Protein 2Y43 (pdb70)

Nearest PDB structures (foldseek):
  2y43-assembly1_B  TM=1.011E+00  e=1.418E-17  Homo sapiens
  4s3o-assembly2_B  TM=9.376E-01  e=9.296E-06  Homo sapiens
  8ch6-assembly1_v  TM=6.798E-01  e=8.473E-04  Homo sapiens
  6bk8-assembly1_v  TM=7.400E-01  e=2.297E-02  Saccharomyces cerevisiae S288C
  5lj5-assembly1_v  TM=7.400E-01  e=2.297E-02  Saccharomyces cerevisiae

Secondary structure (P-SEA, 3-state):
ccccccccaaaaaaaacccccccccccccccccccccccaaaaaaaaacccccccccccccccccccaaaaaaaaaaaaaaaaaaccc/cccccccccaaaaaaaacccccccccccccccccccccccaaaaaaaaacccccccccccccccccccaaaaaaaaaaaaaaaaaaac

Solvent-accessible surface area: 9712 Å² total

Radius of gyration: 16.92 Å; Cα contacts (8 Å, |Δi|>4): 261; chains: 2; bounding box: 35×36×46 Å

Organism: Homo sapiens (NCBI:txid9606)

Sequence (176 aa):
RWPPGLAVMKTIDDLLRCGICFEYFNIAMIIPQCSHNYCSLCIRKFLSYKTQCPTCCVTVTEPDLKNNRILDELVKSLNFARNHLLQFSRWPPGLAVMKTIDDLLRCGICFEYFNIAMIIPQCSHNYCSLCIRKFLSYKTQCPTCCVTVTEPDLKNNRILDELVKSLNFARNHLLQ

GO terms:
  GO:0005634 nucleus (C, IDA)
  GO:0042802 identical protein binding (F, IDA)
  GO:0051865 protein autoubiquitination (P, IDA)
  GO:0006974 DNA damage response (P, IDA)
  GO:0035861 site of double-strand break (C, IDA)
  GO:0042405 nuclear inclusion body (C, IDA)
  GO:0005813 centrosome (C, IDA)
  GO:0031593 polyubiquitin modification-dependent protein binding (F, IDA)
  GO:0005634 nucleus (C, EXP)
  GO:0051984 positive regulation of chromosome segregation (P, IMP)
  GO:0005515 protein binding (F, IPI)
  GO:0044877 protein-containing complex binding (F, IPI)
  GO:0005654 nucleoplasm (C, TAS)
  GO:0005654 nucleoplasm (C, IDA)
  GO:0016604 nuclear body (C, IDA)
  GO:0016607 nuclear speck (C, IDA)
  GO:0005657 replication fork (C, IDA)
  GO:0000403 Y-form DNA binding (F, IDA)
  GO:0031625 ubiquitin protein ligase binding (F, IPI)

CATH classification: 3.30.40.10

Foldseek 3Di:
DADPVPPVCVVVVVVQAAPQPRHGADQWKAQVVVGDIHHLVRVQVVCVVPQADPPPGHGHHNVRIDTPPVSVVVVVVVVVVRVVRRPD/DDAPPPVPVCVVVVQVQAAPQPRHGADQWKAQVVPGDIHHPVRVQVVCVPPQADPPPGHGHHPVSIDGPVVSVVVSVVVVVVRVVRVD

Structure (mmCIF, N/CA/C/O backbone):
data_2Y43
#
_entry.id   2Y43
#
_cell.length_a   104.646
_cell.length_b   29.357
_cell.length_c   69.736
_cell.angle_alpha   90.00
_cell.angle_beta   125.05
_cell.angle_gamma   90.00
#
_symmetry.space_group_name_H-M   'C 1 2 1'
#
loop_
_entity.id
_entity.type
_entity.pdbx_description
1 polymer 'E3 UBIQUITIN-PROTEIN LIGASE RAD18'
2 non-polymer 'ZINC ION'
3 water water
#
loop_
_atom_site.group_PDB
_atom_site.id
_atom_site.type_symbol
_atom_site.label_atom_id
_atom_site.label_alt_id
_atom_site.label_comp_id
_atom_site.label_asym_id
_atom_site.label_entity_id
_atom_site.label_seq_id
_atom_site.pdbx_PDB_ins_code
_atom_site.Cartn_x
_atom_site.Cartn_y
_atom_site.Cartn_z
_atom_site.occupancy
_atom_site.B_iso_or_equiv
_atom_site.auth_seq_id
_atom_site.auth_comp_id
_atom_site.auth_asym_id
_atom_site.auth_atom_id
_atom_site.pdbx_PDB_model_num
ATOM 1 N N . ARG A 1 8 ? 2.422 18.070 38.035 1.00 38.39 8 ARG A N 1
ATOM 2 C CA . ARG A 1 8 ? 1.995 16.878 37.243 1.00 36.19 8 ARG A CA 1
ATOM 3 C C . ARG A 1 8 ? 1.341 15.824 38.140 1.00 35.16 8 ARG A C 1
ATOM 4 O O . ARG A 1 8 ? 1.040 16.073 39.306 1.00 36.71 8 ARG A O 1
ATOM 12 N N . TRP A 1 9 ? 1.140 14.642 37.572 1.00 32.64 9 TRP A N 1
ATOM 13 C CA . TRP A 1 9 ? 0.476 13.535 38.234 1.00 31.07 9 TRP A CA 1
ATOM 14 C C . TRP A 1 9 ? 1.315 13.022 39.389 1.00 32.54 9 TRP A C 1
ATOM 15 O O . TRP A 1 9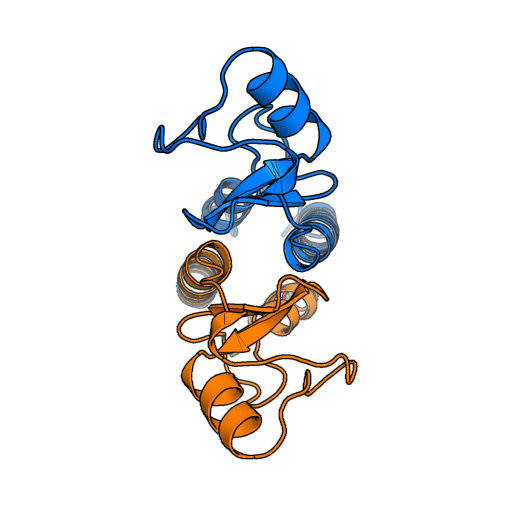 ? 2.546 13.055 39.306 1.00 33.47 9 TRP A O 1
ATOM 26 N N . PRO A 1 10 ? 0.657 12.559 40.476 1.00 32.20 10 PRO A N 1
ATOM 27 C CA . PRO A 1 10 ? 1.392 11.917 41.563 1.00 33.99 10 PRO A CA 1
ATOM 28 C C . PRO A 1 10 ? 1.956 10.582 41.078 1.00 33.63 10 PRO A C 1
ATOM 29 O O . PRO A 1 10 ? 1.484 10.063 40.062 1.00 31.37 10 PRO A O 1
ATOM 33 N N . PRO A 1 11 ? 2.973 10.040 41.777 1.00 35.87 11 PRO A N 1
ATOM 34 C CA . PRO A 1 11 ? 3.649 8.821 41.333 1.00 36.91 11 PRO A CA 1
ATOM 35 C C . PRO A 1 11 ? 2.693 7.676 41.013 1.00 36.07 11 PRO A C 1
ATOM 36 O O . PRO A 1 11 ? 2.862 7.012 39.990 1.00 35.22 11 PRO A O 1
ATOM 40 N N . GLY A 1 12 ? 1.693 7.468 41.873 1.00 36.21 12 GLY A N 1
ATOM 41 C CA . GLY A 1 12 ? 0.633 6.493 41.628 1.00 35.60 12 GLY A CA 1
ATOM 42 C C . GLY A 1 12 ? 0.056 6.560 40.221 1.00 32.88 12 GLY A C 1
ATOM 43 O O . GLY A 1 12 ? -0.351 5.534 39.669 1.00 33.44 12 GLY A O 1
ATOM 44 N N . LEU A 1 13 ? 0.060 7.758 39.633 1.00 30.46 13 LEU A N 1
ATOM 45 C CA . LEU A 1 13 ? -0.581 8.015 38.339 1.00 27.98 13 LEU A CA 1
ATOM 46 C C . LEU A 1 13 ? 0.400 8.524 37.274 1.00 26.87 13 LEU A C 1
ATOM 47 O O . LEU A 1 13 ? -0.006 9.141 36.290 1.00 24.46 13 LEU A O 1
ATOM 52 N N . ALA A 1 14 ? 1.687 8.250 37.472 1.00 28.37 14 ALA A N 1
ATOM 53 C CA . ALA A 1 14 ? 2.726 8.734 36.563 1.00 28.33 14 ALA A CA 1
ATOM 54 C C . ALA A 1 14 ? 2.436 8.360 35.109 1.00 26.58 14 ALA A C 1
ATOM 55 O O . ALA A 1 14 ? 2.701 9.135 34.188 1.00 24.80 14 ALA A O 1
ATOM 57 N N . VAL A 1 15 ? 1.856 7.178 34.913 1.00 27.40 15 VAL A N 1
ATOM 58 C CA . VAL A 1 15 ? 1.538 6.680 33.565 1.00 26.57 15 VAL A CA 1
ATOM 59 C C . VAL A 1 15 ? 0.652 7.637 32.747 1.00 24.15 15 VAL A C 1
ATOM 60 O O . VAL A 1 15 ? 0.692 7.632 31.507 1.00 23.80 15 VAL A O 1
ATOM 64 N N . MET A 1 16 ? -0.129 8.466 33.439 1.00 23.12 16 MET A N 1
ATOM 65 C CA . MET A 1 16 ? -0.997 9.448 32.793 1.00 21.76 16 MET A CA 1
ATOM 66 C C . MET A 1 16 ? -0.230 10.482 31.980 1.00 21.13 16 MET A C 1
ATOM 67 O O . MET A 1 16 ? -0.801 11.158 31.133 1.00 19.08 16 MET A O 1
ATOM 72 N N . LYS A 1 17 ? 1.063 10.614 32.251 1.00 23.35 17 LYS A N 1
ATOM 73 C CA . LYS A 1 17 ? 1.904 11.484 31.441 1.00 24.00 17 LYS A CA 1
ATOM 74 C C . LYS A 1 17 ? 1.842 11.106 29.963 1.00 22.95 17 LYS A C 1
ATOM 75 O O . LYS A 1 17 ? 2.011 11.968 29.098 1.00 21.65 17 LYS A O 1
ATOM 81 N N . THR A 1 18 ? 1.600 9.825 29.674 1.00 23.66 18 THR A N 1
ATOM 82 C CA . THR A 1 18 ? 1.454 9.369 28.285 1.00 23.40 18 THR A CA 1
ATOM 83 C C . THR A 1 18 ? 0.261 10.025 27.596 1.00 21.47 18 THR A C 1
ATOM 84 O O . THR A 1 18 ? 0.297 10.270 26.387 1.00 21.13 18 THR A O 1
ATOM 88 N N . ILE A 1 19 ? -0.792 10.299 28.363 1.00 20.76 19 ILE A N 1
ATOM 89 C CA . ILE A 1 19 ? -1.972 10.981 27.830 1.00 19.94 19 ILE A CA 1
ATOM 90 C C . ILE A 1 19 ? -1.674 12.481 27.687 1.00 19.05 19 ILE A C 1
ATOM 91 O O . ILE A 1 19 ? -2.028 13.095 26.677 1.00 18.95 19 ILE A O 1
ATOM 96 N N . ASP A 1 20 ? -1.031 13.065 28.699 1.00 19.93 20 ASP A N 1
ATOM 97 C CA . ASP A 1 20 ? -0.577 14.458 28.617 1.00 20.21 20 ASP A CA 1
ATOM 98 C C . ASP A 1 20 ? 0.150 14.676 27.294 1.00 19.60 20 ASP A C 1
ATOM 99 O O . ASP A 1 20 ? -0.168 15.604 26.564 1.00 19.09 20 ASP A O 1
ATOM 104 N N . ASP A 1 21 ? 1.134 13.816 27.009 1.00 20.63 21 ASP A N 1
ATOM 105 C CA . ASP A 1 21 ? 2.003 13.958 25.829 1.00 20.88 21 ASP A CA 1
ATOM 106 C C . ASP A 1 21 ? 1.210 13.991 24.524 1.00 19.01 21 ASP A C 1
ATOM 107 O O . ASP A 1 21 ? 1.556 14.736 23.594 1.00 18.41 21 ASP A O 1
ATOM 112 N N . LEU A 1 22 ? 0.153 13.187 24.450 1.00 17.32 22 LEU A N 1
ATOM 113 C CA . LEU A 1 22 ? -0.649 13.131 23.233 1.00 16.24 22 LEU A CA 1
ATOM 114 C C . LEU A 1 22 ? -1.494 14.389 23.034 1.00 15.07 22 LEU A C 1
ATOM 115 O O . LEU A 1 22 ? -1.917 14.683 21.914 1.00 15.79 22 LEU A O 1
ATOM 120 N N . LEU A 1 23 ? -1.744 15.133 24.104 1.00 15.16 23 LEU A N 1
ATOM 121 C CA . LEU A 1 23 ? -2.583 16.334 23.988 1.00 14.13 23 LEU A CA 1
ATOM 122 C C . LEU A 1 23 ? -1.746 17.615 23.875 1.00 14.78 23 LEU A C 1
ATOM 123 O O . LEU A 1 23 ? -2.272 18.704 24.049 1.00 14.61 23 LEU A O 1
ATOM 128 N N . ARG A 1 24 ? -0.454 17.471 23.582 1.00 15.08 24 ARG A N 1
ATOM 129 C CA . ARG A 1 24 ? 0.460 18.609 23.521 1.00 16.67 24 ARG A CA 1
ATOM 130 C C . ARG A 1 24 ? 0.722 19.029 22.082 1.00 15.70 24 ARG A C 1
ATOM 131 O O . ARG A 1 24 ? 1.074 18.195 21.252 1.00 15.68 24 ARG A O 1
ATOM 139 N N . CYS A 1 25 ? 0.568 20.321 21.801 1.00 14.65 25 CYS A N 1
ATOM 140 C CA . CYS A 1 25 ? 0.837 20.878 20.468 1.00 13.68 25 CYS A CA 1
ATOM 141 C C . CYS A 1 25 ? 2.326 20.828 20.180 1.00 14.57 25 CYS A C 1
ATOM 142 O O . CYS A 1 25 ? 3.135 21.225 21.013 1.00 15.60 25 CYS A O 1
ATOM 145 N N . GLY A 1 26 ? 2.682 20.334 19.000 1.00 14.40 26 GLY A N 1
ATOM 146 C CA . GLY A 1 26 ? 4.085 20.154 18.627 1.00 16.01 26 GLY A CA 1
ATOM 147 C C . GLY A 1 26 ? 4.768 21.456 18.241 1.00 16.80 26 GLY A C 1
ATOM 148 O O . GLY A 1 26 ? 5.983 21.491 18.041 1.00 18.26 26 GLY A O 1
ATOM 149 N N . ILE A 1 27 ? 3.988 22.529 18.144 1.00 16.02 27 ILE A N 1
ATOM 150 C CA . ILE A 1 27 ? 4.557 23.842 17.829 1.00 16.28 27 ILE A CA 1
ATOM 151 C C . ILE A 1 27 ? 4.855 24.671 19.072 1.00 18.35 27 ILE A C 1
ATOM 152 O O . ILE A 1 27 ? 5.970 25.203 19.216 1.00 20.05 27 ILE A O 1
ATOM 157 N N . CYS A 1 28 ? 3.882 24.771 19.979 1.00 17.72 28 CYS A N 1
ATOM 158 C CA . CYS A 1 28 ? 4.057 25.603 21.189 1.00 19.07 28 CYS A CA 1
ATOM 159 C C . CYS A 1 28 ? 4.378 24.794 22.441 1.00 19.98 28 CYS A C 1
ATOM 160 O O . CYS A 1 28 ? 4.774 25.362 23.456 1.00 20.85 28 CYS A O 1
ATOM 163 N N . PHE A 1 29 ? 4.198 23.471 22.366 1.00 19.04 29 PHE A N 1
ATOM 164 C CA . PHE A 1 29 ? 4.462 22.567 23.502 1.00 20.10 29 PHE A CA 1
ATOM 165 C C . PHE A 1 29 ? 3.493 22.741 24.696 1.00 19.88 29 PHE A C 1
ATOM 166 O O . PHE A 1 29 ? 3.796 22.345 25.837 1.00 20.34 29 PHE A O 1
ATOM 174 N N . GLU A 1 30 ? 2.332 23.340 24.429 1.00 18.29 30 GLU A N 1
ATOM 175 C CA . GLU A 1 30 ? 1.283 23.474 25.439 1.00 18.31 30 GLU A CA 1
ATOM 176 C C . GLU A 1 30 ? 0.131 22.579 25.032 1.00 16.29 30 GLU A C 1
ATOM 177 O O . GLU A 1 30 ? 0.063 22.162 23.884 1.00 15.66 30 GLU A O 1
ATOM 183 N N . TYR A 1 31 ? -0.789 22.301 25.950 1.00 15.47 31 TYR A N 1
ATOM 184 C CA . TYR A 1 31 ? -1.973 21.514 25.590 1.00 14.67 31 TYR A CA 1
ATOM 185 C C . TYR A 1 31 ? -2.746 22.272 24.525 1.00 13.95 31 TYR A C 1
ATOM 186 O O . TYR A 1 31 ? -2.781 23.506 24.552 1.00 13.91 31 TYR A O 1
ATOM 195 N N . PHE A 1 32 ? -3.334 21.535 23.583 1.00 13.42 32 PHE A N 1
ATOM 196 C CA . PHE A 1 32 ? -4.046 22.147 22.448 1.00 13.73 32 PHE A CA 1
ATOM 197 C C . PHE A 1 32 ? -5.039 23.200 22.911 1.00 15.05 32 PHE A C 1
ATOM 198 O O . PHE A 1 32 ? -5.798 22.952 23.862 1.00 14.82 32 PHE A O 1
ATOM 206 N N . ASN A 1 33 ? -5.018 24.354 22.237 1.00 15.92 33 ASN A N 1
ATOM 207 C CA . ASN A 1 33 ? -6.048 25.398 22.380 1.00 17.94 33 ASN A CA 1
ATOM 208 C C . ASN A 1 33 ? -6.641 25.602 20.992 1.00 16.70 33 ASN A C 1
ATOM 209 O O . ASN A 1 33 ? -5.935 26.058 20.080 1.00 16.47 33 ASN A O 1
ATOM 214 N N . ILE A 1 34 ? -7.923 25.263 20.835 1.00 15.44 34 ILE A N 1
ATOM 215 C CA . ILE A 1 34 ? -8.593 25.247 19.539 1.00 15.15 34 ILE A CA 1
ATOM 216 C C . ILE A 1 34 ? -7.832 24.326 18.556 1.00 13.61 34 ILE A C 1
ATOM 217 O O . ILE A 1 34 ? -7.224 24.779 17.573 1.00 13.05 34 ILE A O 1
ATOM 222 N N . ALA A 1 35 ? -7.861 23.026 18.828 1.00 12.54 35 ALA A N 1
ATOM 223 C CA . ALA A 1 35 ? -7.116 22.088 17.995 1.00 11.86 35 ALA A CA 1
ATOM 224 C C . ALA A 1 35 ? -7.614 22.080 16.537 1.00 11.56 35 ALA A C 1
ATOM 225 O O . ALA A 1 35 ? -8.831 22.063 16.271 1.00 12.54 35 ALA A O 1
ATOM 227 N N . MET A 1 36 ? -6.668 22.112 15.614 1.00 10.91 36 MET A N 1
ATOM 228 C CA . MET A 1 36 ? -6.954 21.913 14.184 1.00 11.37 36 MET A CA 1
ATOM 229 C C . MET A 1 36 ? -6.255 20.654 13.661 1.00 10.85 36 MET A C 1
ATOM 230 O O . MET A 1 36 ? -5.098 20.388 13.979 1.00 11.66 36 MET A O 1
ATOM 235 N N . ILE A 1 37 ? -6.975 19.870 12.872 1.00 10.67 37 ILE A N 1
ATOM 236 C CA . ILE A 1 37 ? -6.373 18.704 12.227 1.00 10.02 37 ILE A CA 1
ATOM 237 C C . ILE A 1 37 ? -5.988 19.076 10.810 1.00 10.37 37 ILE A C 1
ATOM 238 O O . ILE A 1 37 ? -6.714 19.835 10.130 1.00 10.40 37 ILE A O 1
ATOM 243 N N . ILE A 1 38 ? -4.852 18.549 10.376 1.00 10.51 38 ILE A N 1
ATOM 244 C CA . ILE A 1 38 ? -4.494 18.579 8.954 1.00 10.49 38 ILE A CA 1
ATOM 245 C C . ILE A 1 38 ? -5.010 17.263 8.378 1.00 10.95 38 ILE A C 1
ATOM 246 O O . ILE A 1 38 ? -4.448 16.211 8.664 1.00 11.36 38 ILE A O 1
ATOM 251 N N . PRO A 1 39 ? -6.075 17.309 7.552 1.00 11.48 39 PRO A N 1
ATOM 252 C CA . PRO A 1 39 ? -6.719 16.066 7.142 1.00 12.87 39 PRO A CA 1
ATOM 253 C C . PRO A 1 39 ? -5.851 15.116 6.318 1.00 13.68 39 PRO A C 1
ATOM 254 O O . PRO A 1 39 ? -6.017 13.915 6.432 1.00 14.35 39 PRO A O 1
ATOM 258 N N . GLN A 1 40 ? -4.919 15.644 5.522 1.00 13.39 40 GLN A N 1
ATOM 259 C CA . GLN A 1 40 ? -4.112 14.781 4.656 1.00 14.72 40 GLN A CA 1
ATOM 260 C C . GLN A 1 40 ? -3.123 13.912 5.427 1.00 14.91 40 GLN A C 1
ATOM 261 O O . GLN A 1 40 ? -2.677 12.915 4.897 1.00 16.84 40 GLN A O 1
ATOM 267 N N . CYS A 1 41 ? -2.784 14.282 6.659 1.00 13.86 41 CYS A N 1
ATOM 268 C CA . CYS A 1 41 ? -1.782 13.529 7.421 1.00 14.54 41 CYS A CA 1
ATOM 269 C C . CYS A 1 41 ? -2.208 13.181 8.843 1.00 13.76 41 CYS A C 1
ATOM 270 O O . CYS A 1 41 ? -1.545 12.362 9.486 1.00 13.65 41 CYS A O 1
ATOM 273 N N . SER A 1 42 ? -3.288 13.825 9.309 1.00 12.18 42 SER A N 1
ATOM 274 C CA . SER A 1 42 ? -3.883 13.595 10.631 1.00 12.43 42 SER A CA 1
ATOM 275 C C . SER A 1 42 ? -3.091 14.183 11.809 1.00 11.79 42 SER A C 1
ATOM 276 O O . SER A 1 42 ? -3.374 13.868 12.971 1.00 11.82 42 SER A O 1
ATOM 279 N N . HIS A 1 43 ? -2.122 15.058 11.548 1.00 11.74 43 HIS A N 1
ATOM 280 C CA . HIS A 1 43 ? -1.463 15.724 12.664 1.00 10.94 43 HIS A CA 1
ATOM 281 C C . HIS A 1 43 ? -2.290 16.931 13.107 1.00 10.41 43 HIS A C 1
ATOM 282 O O . HIS A 1 43 ? -3.057 17.494 12.318 1.00 10.92 43 HIS A O 1
ATOM 289 N N . ASN A 1 44 ? -2.138 17.302 14.376 1.00 9.13 44 ASN A N 1
ATOM 290 C CA . ASN A 1 44 ? -2.941 18.322 15.029 1.00 8.84 44 ASN A CA 1
ATOM 291 C C . ASN A 1 44 ? -2.061 19.379 15.702 1.00 9.25 44 ASN A C 1
ATOM 292 O O . ASN A 1 44 ? -0.991 19.055 16.252 1.00 9.68 44 ASN A O 1
ATOM 297 N N . TYR A 1 45 ? -2.541 20.622 15.673 1.00 9.54 45 TYR A N 1
ATOM 298 C CA . TYR A 1 45 ? -1.860 21.794 16.269 1.00 10.56 45 TYR A CA 1
ATOM 299 C C . TYR A 1 45 ? -2.909 22.776 16.753 1.00 10.90 45 TYR A C 1
ATOM 300 O O . TYR A 1 45 ? -4.030 22.760 16.254 1.00 12.10 45 TYR A O 1
ATOM 309 N N . CYS A 1 46 ? -2.550 23.636 17.698 1.00 11.68 46 CYS A N 1
ATOM 310 C CA . CYS A 1 46 ? -3.418 24.783 18.046 1.00 12.10 46 CYS A CA 1
ATOM 311 C C . CYS A 1 46 ? -3.629 25.569 16.773 1.00 12.55 46 CYS A C 1
ATOM 312 O O . CYS A 1 46 ? -2.703 25.684 15.956 1.00 11.88 46 CYS A O 1
ATOM 315 N N . SER A 1 47 ? -4.842 26.089 16.601 1.00 12.18 47 SER A N 1
ATOM 316 C CA . SER A 1 47 ? -5.193 26.848 15.410 1.00 12.01 47 SER A CA 1
ATOM 317 C C . SER A 1 47 ? -4.207 27.972 15.101 1.00 12.60 47 SER A C 1
ATOM 318 O O . SER A 1 47 ? -3.708 28.061 13.980 1.00 12.29 47 SER A O 1
ATOM 321 N N . LEU A 1 48 ? -3.924 28.812 16.091 1.00 12.90 48 LEU A N 1
ATOM 322 C CA . LEU A 1 48 ? -3.026 29.934 15.877 1.00 15.00 48 LEU A CA 1
ATOM 323 C C . LEU A 1 48 ? -1.603 29.460 15.533 1.00 14.12 48 LEU A C 1
ATOM 324 O O . LEU A 1 48 ? -0.956 30.031 14.655 1.00 15.15 48 LEU A O 1
ATOM 329 N N . CYS A 1 49 ? -1.140 28.427 16.234 1.00 13.57 49 CYS A N 1
ATOM 330 C CA . CYS A 1 49 ? 0.216 27.912 16.062 1.00 13.88 49 CYS A CA 1
ATOM 331 C C . CYS A 1 49 ? 0.455 27.502 14.611 1.00 13.44 49 CYS A C 1
ATOM 332 O O . CYS A 1 49 ? 1.415 27.954 13.985 1.00 13.22 49 CYS A O 1
ATOM 335 N N . ILE A 1 50 ? -0.438 26.666 14.085 1.00 12.32 50 ILE A N 1
ATOM 336 C CA . ILE A 1 50 ? -0.275 26.150 12.729 1.00 12.14 50 ILE A CA 1
ATOM 337 C C . ILE A 1 50 ? -0.508 27.225 11.660 1.00 13.13 50 ILE A C 1
ATOM 338 O O . ILE A 1 50 ? 0.229 27.266 10.668 1.00 12.32 50 ILE A O 1
ATOM 343 N N . ARG A 1 51 ? -1.492 28.110 11.870 1.00 13.41 51 ARG A N 1
ATOM 344 C CA . ARG A 1 51 ? -1.717 29.201 10.920 1.00 15.24 51 ARG A CA 1
ATOM 345 C C . ARG A 1 51 ? -0.523 30.143 10.815 1.00 16.78 51 ARG A C 1
ATOM 346 O O . ARG A 1 51 ? -0.167 30.598 9.723 1.00 18.18 51 ARG A O 1
ATOM 354 N N . LYS A 1 52 ? 0.106 30.435 11.948 1.00 16.94 52 LYS A N 1
ATOM 355 C CA . LYS A 1 52 ? 1.311 31.239 11.928 1.00 19.03 52 LYS A CA 1
ATOM 356 C C . LYS A 1 52 ? 2.457 30.520 11.203 1.00 18.11 52 LYS A C 1
ATOM 357 O O . LYS A 1 52 ? 3.163 31.130 10.400 1.00 18.74 52 LYS A O 1
ATOM 363 N N . PHE A 1 53 ? 2.633 29.242 11.500 1.00 16.20 53 PHE A N 1
ATOM 364 C CA . PHE A 1 53 ? 3.673 28.427 10.839 1.00 16.85 53 PHE A CA 1
ATOM 365 C C . PHE A 1 53 ? 3.521 28.392 9.318 1.00 16.39 53 PHE A C 1
ATOM 366 O O . PHE A 1 53 ? 4.517 28.503 8.589 1.00 17.58 53 PHE A O 1
ATOM 374 N N . LEU A 1 54 ? 2.281 28.246 8.855 1.00 15.76 54 LEU A N 1
ATOM 375 C CA . LEU A 1 54 ? 1.991 28.109 7.417 1.00 16.56 54 LEU A CA 1
ATOM 376 C C . LEU A 1 54 ? 2.251 29.388 6.625 1.00 19.25 54 LEU A C 1
ATOM 377 O O . LEU A 1 54 ? 2.488 29.338 5.403 1.00 18.93 54 LEU A O 1
ATOM 382 N N . SER A 1 55 ? 2.216 30.526 7.320 1.00 20.41 55 SER A N 1
ATOM 383 C CA . SER A 1 55 ? 2.461 31.809 6.679 1.00 23.89 55 SER A CA 1
ATOM 384 C C . SER A 1 55 ? 3.945 31.957 6.336 1.00 25.08 55 SER A C 1
ATOM 385 O O . SER A 1 55 ? 4.304 32.785 5.515 1.00 26.83 55 SER A O 1
ATOM 388 N N . TYR A 1 56 ? 4.775 31.123 6.969 1.00 24.93 56 TYR A N 1
ATOM 389 C CA . TYR A 1 56 ? 6.217 31.049 6.756 1.00 26.29 56 TYR A CA 1
ATOM 390 C C . TYR A 1 56 ? 6.625 29.825 5.888 1.00 24.60 56 TYR A C 1
ATOM 391 O O . TYR A 1 56 ? 7.492 29.928 5.001 1.00 24.74 56 TYR A O 1
ATOM 400 N N . LYS A 1 57 ? 6.019 28.670 6.158 1.00 21.76 57 LYS A N 1
ATOM 401 C CA . LYS A 1 57 ? 6.334 27.435 5.435 1.00 21.23 57 LYS A CA 1
ATOM 402 C C . LYS A 1 57 ? 5.077 26.591 5.278 1.00 18.94 57 LYS A C 1
ATOM 403 O O . LYS A 1 57 ? 4.459 26.179 6.270 1.00 17.30 57 LYS A O 1
ATOM 409 N N . THR A 1 58 ? 4.713 26.328 4.025 1.00 17.81 58 THR A N 1
ATOM 410 C CA . THR A 1 58 ? 3.455 25.661 3.713 1.00 16.10 58 THR A CA 1
ATOM 411 C C . THR A 1 58 ? 3.591 24.127 3.833 1.00 15.98 58 THR A C 1
ATOM 412 O O . THR A 1 58 ? 3.426 23.396 2.855 1.00 15.92 58 THR A O 1
ATOM 416 N N . GLN A 1 59 ? 3.880 23.652 5.045 1.00 16.01 59 GLN A N 1
ATOM 417 C CA . GLN A 1 59 ? 4.104 22.225 5.281 1.00 16.85 59 GLN A CA 1
ATOM 418 C C . GLN A 1 59 ? 3.652 21.858 6.674 1.00 15.98 59 GLN A C 1
ATOM 419 O O . GLN A 1 59 ? 3.606 22.715 7.552 1.00 16.30 59 GLN A O 1
ATOM 425 N N . CYS A 1 60 ? 3.364 20.578 6.886 1.00 15.40 60 CYS A N 1
ATOM 426 C CA . CYS A 1 60 ? 3.161 20.062 8.233 1.00 14.62 60 CYS A CA 1
ATOM 427 C C . CYS A 1 60 ? 4.515 20.051 8.936 1.00 16.05 60 CYS A C 1
ATOM 428 O O . CYS A 1 60 ? 5.474 19.501 8.408 1.00 16.63 60 CYS A O 1
ATOM 431 N N . PRO A 1 61 ? 4.592 20.657 10.135 1.00 16.46 61 PRO A N 1
ATOM 432 C CA . PRO A 1 61 ? 5.832 20.693 10.926 1.00 18.81 61 PRO A CA 1
ATOM 433 C C . PRO A 1 61 ? 6.398 19.305 11.278 1.00 20.01 61 PRO A C 1
ATOM 434 O O . PRO A 1 61 ? 7.615 19.165 11.467 1.00 21.82 61 PRO A O 1
ATOM 438 N N . THR A 1 62 ? 5.530 18.296 11.361 1.00 19.05 62 THR A N 1
ATOM 439 C CA . THR A 1 62 ? 5.936 16.941 11.767 1.00 20.28 62 THR A CA 1
ATOM 440 C C . THR A 1 62 ? 6.343 16.083 10.572 1.00 20.85 62 THR A C 1
ATOM 441 O O . THR A 1 62 ? 7.429 15.493 10.560 1.00 22.72 62 THR A O 1
ATOM 445 N N . CYS A 1 63 ? 5.496 16.041 9.546 1.00 18.88 63 CYS A N 1
ATOM 446 C CA . CYS A 1 63 ? 5.713 15.112 8.440 1.00 19.39 63 CYS A CA 1
ATOM 447 C C . CYS A 1 63 ? 6.099 15.753 7.087 1.00 19.68 63 CYS A C 1
ATOM 448 O O . CYS A 1 63 ? 6.438 15.035 6.137 1.00 20.02 63 CYS A O 1
ATOM 451 N N . CYS A 1 64 ? 6.030 17.085 7.014 1.00 18.43 64 CYS A N 1
ATOM 452 C CA . CYS A 1 64 ? 6.526 17.886 5.871 1.00 19.36 64 CYS A CA 1
ATOM 453 C C . CYS A 1 64 ? 5.691 17.827 4.581 1.00 18.28 64 CYS A C 1
ATOM 454 O O . CYS A 1 64 ? 6.095 18.373 3.563 1.00 19.01 64 CYS A O 1
ATOM 457 N N . VAL A 1 65 ? 4.540 17.166 4.635 1.00 17.33 65 VAL A N 1
ATOM 458 C CA . VAL A 1 65 ? 3.609 17.194 3.516 1.00 16.93 65 VAL A CA 1
ATOM 459 C C . VAL A 1 65 ? 3.156 18.638 3.322 1.00 15.22 65 VAL A C 1
ATOM 460 O O . VAL A 1 65 ? 3.114 19.413 4.284 1.00 13.31 65 VAL A O 1
ATOM 464 N N . THR A 1 66 ? 2.828 19.006 2.083 1.00 14.84 66 THR A N 1
ATOM 465 C CA . THR A 1 66 ? 2.336 20.357 1.805 1.00 14.11 66 THR A CA 1
ATOM 466 C C . THR A 1 66 ? 0.967 20.583 2.450 1.00 13.33 66 THR A C 1
ATOM 467 O O . THR A 1 66 ? 0.050 19.756 2.333 1.00 12.80 66 THR A O 1
ATOM 471 N N . VAL A 1 67 ? 0.848 21.723 3.124 1.00 13.05 67 VAL A N 1
ATOM 472 C CA . VAL A 1 67 ? -0.386 22.121 3.789 1.00 12.78 67 VAL A CA 1
ATOM 473 C C . VAL A 1 67 ? -0.592 23.633 3.620 1.00 13.16 67 VAL A C 1
ATOM 474 O O . VAL A 1 67 ? 0.357 24.419 3.688 1.00 14.12 67 VAL A O 1
ATOM 478 N N . THR A 1 68 ? -1.842 24.036 3.395 1.00 14.13 68 THR A N 1
ATOM 479 C CA . THR A 1 68 ? -2.189 25.447 3.399 1.00 14.98 68 THR A CA 1
ATOM 480 C C . THR A 1 68 ? -3.370 25.658 4.339 1.00 14.94 68 THR A C 1
ATOM 481 O O . THR A 1 68 ? -4.069 24.707 4.710 1.00 13.30 68 THR A O 1
ATOM 485 N N . GLU A 1 69 ? -3.594 26.916 4.715 1.00 15.92 69 GLU A N 1
ATOM 486 C CA . GLU A 1 69 ? -4.644 27.232 5.684 1.00 17.31 69 GLU A CA 1
ATOM 487 C C . GLU A 1 69 ? -6.048 26.693 5.352 1.00 17.33 69 GLU A C 1
ATOM 488 O O . GLU A 1 69 ? -6.733 26.222 6.263 1.00 16.54 69 GLU A O 1
ATOM 494 N N . PRO A 1 70 ? -6.479 26.731 4.062 1.00 17.96 70 PRO A N 1
ATOM 495 C CA . PRO A 1 70 ? -7.796 26.175 3.740 1.00 18.58 70 PRO A CA 1
ATOM 496 C C . PRO A 1 70 ? -7.949 24.672 4.021 1.00 17.92 70 PRO A C 1
ATOM 497 O O . PRO A 1 70 ? -9.078 24.192 4.113 1.00 18.76 70 PRO A O 1
ATOM 501 N N . ASP A 1 71 ? -6.837 23.951 4.179 1.00 16.11 71 ASP A N 1
ATOM 502 C CA . ASP A 1 71 ? -6.894 22.520 4.469 1.00 15.07 71 ASP A CA 1
ATOM 503 C C . ASP A 1 71 ? -7.383 22.228 5.893 1.00 14.15 71 ASP A C 1
ATOM 504 O O . ASP A 1 71 ? -7.957 21.184 6.132 1.00 13.86 71 ASP A O 1
ATOM 509 N N . LEU A 1 72 ? -7.105 23.142 6.815 1.00 13.00 72 LEU A N 1
ATOM 510 C CA . LEU A 1 72 ? -7.245 22.900 8.253 1.00 12.19 72 LEU A CA 1
ATOM 511 C C . LEU A 1 72 ? -8.697 22.766 8.666 1.00 12.33 72 LEU A C 1
ATOM 512 O O . LEU A 1 72 ? -9.557 23.485 8.160 1.00 13.57 72 LEU A O 1
ATOM 517 N N . LYS A 1 73 ? -8.974 21.843 9.583 1.00 11.06 73 LYS A N 1
ATOM 518 C CA . LYS A 1 73 ? -10.354 21.659 10.040 1.00 12.37 73 LYS A CA 1
ATOM 519 C C . LYS A 1 73 ? -10.321 21.562 11.549 1.00 11.34 73 LYS A C 1
ATOM 520 O O . LYS A 1 73 ? -9.338 21.124 12.109 1.00 9.77 73 LYS A O 1
ATOM 526 N N . ASN A 1 74 ? -11.384 21.999 12.211 1.00 12.35 74 ASN A N 1
ATOM 527 C CA . ASN A 1 74 ? -11.421 21.886 13.670 1.00 11.69 74 ASN A CA 1
ATOM 528 C C . ASN A 1 74 ? -11.403 20.401 14.085 1.00 11.40 74 ASN A C 1
ATOM 529 O O . ASN A 1 74 ? -12.030 19.569 13.435 1.00 12.05 74 ASN A O 1
ATOM 534 N N . ASN A 1 75 ? -10.671 20.095 15.148 1.00 10.43 75 ASN A N 1
ATOM 535 C CA . ASN A 1 75 ? -10.718 18.765 15.768 1.00 10.23 75 ASN A CA 1
ATOM 536 C C . ASN A 1 75 ? -11.264 18.994 17.165 1.00 10.18 75 ASN A C 1
ATOM 537 O O . ASN A 1 75 ? -10.504 19.030 18.116 1.00 10.17 75 ASN A O 1
ATOM 542 N N . ARG A 1 76 ? -12.584 19.172 17.259 1.00 12.02 76 ARG A N 1
ATOM 543 C CA . ARG A 1 76 ? -13.230 19.674 18.492 1.00 13.06 76 ARG A CA 1
ATOM 544 C C . ARG A 1 76 ? -13.130 18.720 19.695 1.00 12.76 76 ARG A C 1
ATOM 545 O O . ARG A 1 76 ? -13.072 19.159 20.852 1.00 11.76 76 ARG A O 1
ATOM 553 N N . ILE A 1 77 ? -13.061 17.416 19.416 1.00 12.30 77 ILE A N 1
ATOM 554 C CA . ILE A 1 77 ? -12.865 16.419 20.482 1.00 12.75 77 ILE A CA 1
ATOM 555 C C . ILE A 1 77 ? -11.599 16.655 21.314 1.00 12.14 77 ILE A C 1
ATOM 556 O O . ILE A 1 77 ? -11.596 16.421 22.542 1.00 11.17 77 ILE A O 1
ATOM 561 N N . LEU A 1 78 ? -10.535 17.154 20.684 1.00 11.04 78 LEU A N 1
ATOM 562 C CA . LEU A 1 78 ? -9.291 17.405 21.432 1.00 11.18 78 LEU A CA 1
ATOM 563 C C . LEU A 1 78 ? -9.453 18.493 22.503 1.00 12.03 78 LEU A C 1
ATOM 564 O O . LEU A 1 78 ? -8.869 18.382 23.593 1.00 12.19 78 LEU A O 1
ATOM 569 N N . ASP A 1 79 ? -10.220 19.534 22.191 1.00 12.83 79 ASP A N 1
ATOM 570 C CA . ASP A 1 79 ? -10.458 20.618 23.157 1.00 14.80 79 ASP A CA 1
ATOM 571 C C . ASP A 1 79 ? -11.228 20.083 24.371 1.00 15.23 79 ASP A C 1
ATOM 572 O O . ASP A 1 79 ? -10.957 20.482 25.511 1.00 16.02 79 ASP A O 1
ATOM 577 N N . GLU A 1 80 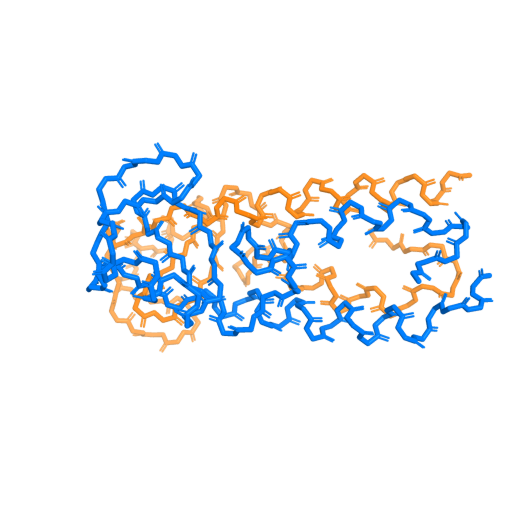? -12.209 19.207 24.117 1.00 15.37 80 GLU A N 1
ATOM 578 C CA . GLU A 1 80 ? -12.978 18.577 25.198 1.00 16.41 80 GLU A CA 1
ATOM 579 C C . GLU A 1 80 ? -12.089 17.668 26.049 1.00 14.73 80 GLU A C 1
ATOM 580 O O . GLU A 1 80 ? -12.216 17.628 27.266 1.00 14.96 80 GLU A O 1
ATOM 586 N N . LEU A 1 81 ? -11.187 16.952 25.388 1.00 12.68 81 LEU A N 1
ATOM 587 C CA . LEU A 1 81 ? -10.260 16.038 26.080 1.00 11.86 81 LEU A CA 1
ATOM 588 C C . LEU A 1 81 ? -9.308 16.827 26.958 1.00 12.00 81 LEU A C 1
ATOM 589 O O . LEU A 1 81 ? -9.080 16.466 28.133 1.00 13.00 81 LEU A O 1
ATOM 594 N N . VAL A 1 82 ? -8.779 17.920 26.404 1.00 12.00 82 VAL A N 1
ATOM 595 C CA . VAL A 1 82 ? -7.900 18.819 27.178 1.00 12.81 82 VAL A CA 1
ATOM 596 C C . VAL A 1 82 ? -8.624 19.342 28.421 1.00 13.93 82 VAL A C 1
ATOM 597 O O . VAL A 1 82 ? -8.081 19.292 29.538 1.00 14.59 82 VAL A O 1
ATOM 601 N N . LYS A 1 83 ? -9.848 19.830 28.233 1.00 15.01 83 LYS A N 1
ATOM 602 C CA . LYS A 1 83 ? -10.642 20.376 29.343 1.00 17.82 83 LYS A CA 1
ATOM 603 C C . LYS A 1 83 ? -10.867 19.323 30.419 1.00 18.27 83 LYS A C 1
ATOM 604 O O . LYS A 1 83 ? -10.726 19.610 31.615 1.00 18.98 83 LYS A O 1
ATOM 610 N N . SER A 1 84 ? -11.211 18.110 29.990 1.00 17.70 84 SER A N 1
ATOM 611 C CA . SER A 1 84 ? -11.554 17.032 30.922 1.00 19.22 84 SER A CA 1
ATOM 612 C C . SER A 1 84 ? -10.334 16.538 31.672 1.00 18.63 84 SER A C 1
ATOM 613 O O . SER A 1 84 ? -10.405 16.300 32.884 1.00 19.27 84 SER A O 1
ATOM 616 N N . LEU A 1 85 ? -9.221 16.396 30.951 1.00 17.42 85 LEU A N 1
ATOM 617 C CA . LEU A 1 85 ? -7.988 15.913 31.551 1.00 18.02 85 LEU A CA 1
ATOM 618 C C . LEU A 1 85 ? -7.448 16.948 32.544 1.00 18.59 85 LEU A C 1
ATOM 619 O O . LEU A 1 85 ? -6.942 16.580 33.618 1.00 19.26 85 LEU A O 1
ATOM 624 N N . ASN A 1 86 ? -7.575 18.233 32.206 1.00 18.30 86 ASN A N 1
ATOM 625 C CA . ASN A 1 86 ? -7.191 19.310 33.142 1.00 20.27 86 ASN A CA 1
ATOM 626 C C . ASN A 1 86 ? -7.981 19.199 34.454 1.00 20.88 86 ASN A C 1
ATOM 627 O O . ASN A 1 86 ? -7.410 19.297 35.554 1.00 22.05 86 ASN A O 1
ATOM 632 N N . PHE A 1 87 ? -9.294 18.994 34.343 1.00 20.41 87 PHE A N 1
ATOM 633 C CA . PHE A 1 87 ? -10.138 18.796 35.529 1.00 21.55 87 PHE A CA 1
ATOM 634 C C . PHE A 1 87 ? -9.669 17.613 36.364 1.00 21.63 87 PHE A C 1
ATOM 635 O O . PHE A 1 87 ? -9.533 17.727 37.593 1.00 22.56 87 PHE A O 1
ATOM 643 N N . ALA A 1 88 ? -9.445 16.480 35.695 1.00 19.96 88 ALA A N 1
ATOM 644 C CA . ALA A 1 88 ? -9.031 15.249 36.357 1.00 20.56 88 ALA A CA 1
ATOM 645 C C . ALA A 1 88 ? -7.701 15.462 37.060 1.00 21.26 88 ALA A C 1
ATOM 646 O O . ALA A 1 88 ? -7.578 15.168 38.250 1.00 23.30 88 ALA A O 1
ATOM 648 N N . ARG A 1 89 ? -6.720 15.986 36.323 1.00 20.72 89 ARG A N 1
ATOM 649 C CA . ARG A 1 89 ? -5.386 16.254 36.882 1.00 22.80 89 ARG A CA 1
ATOM 650 C C . ARG A 1 89 ? -5.476 17.143 38.119 1.00 24.89 89 ARG A C 1
ATOM 651 O O . ARG A 1 89 ? -4.882 16.826 39.160 1.00 26.41 89 ARG A O 1
ATOM 659 N N . ASN A 1 90 ? -6.233 18.239 38.017 1.00 25.55 90 ASN A N 1
ATOM 660 C CA . ASN A 1 90 ? -6.356 19.200 39.127 1.00 28.67 90 ASN A CA 1
ATOM 661 C C . ASN A 1 90 ? -7.060 18.642 40.358 1.00 29.83 90 ASN A C 1
ATOM 662 O O . ASN A 1 90 ? -6.922 19.196 41.461 1.00 31.99 90 ASN A O 1
ATOM 667 N N . HIS A 1 91 ? -7.801 17.546 40.187 1.00 28.64 91 HIS A N 1
ATOM 668 C CA . HIS A 1 91 ? -8.490 16.903 41.315 1.00 30.12 91 HIS A CA 1
ATOM 669 C C . HIS A 1 91 ? -7.852 15.588 41.752 1.00 30.60 91 HIS A C 1
ATOM 670 O O . HIS A 1 91 ? -8.380 14.888 42.618 1.00 31.78 91 HIS A O 1
ATOM 677 N N . LEU A 1 92 ? -6.706 15.264 41.164 1.00 30.09 92 LEU A N 1
ATOM 678 C CA . LEU A 1 92 ? -5.996 14.030 41.495 1.00 31.13 92 LEU A CA 1
ATOM 679 C C . LEU A 1 92 ? -4.564 14.267 41.962 1.00 33.11 92 LEU A C 1
ATOM 680 O O . LEU A 1 92 ? -3.774 13.318 42.031 1.00 33.48 92 LEU A O 1
ATOM 685 N N . LEU A 1 93 ? -4.235 15.518 42.289 1.00 34.89 93 LEU A N 1
ATOM 686 C CA . LEU A 1 93 ? -2.872 15.880 42.721 1.00 37.65 93 LEU A CA 1
ATOM 687 C C . LEU A 1 93 ? -2.408 15.175 44.002 1.00 40.82 93 LEU A C 1
ATOM 688 O O . LEU A 1 93 ? -1.201 14.991 44.217 1.00 42.58 93 LEU A O 1
ATOM 693 N N . GLN A 1 94 ? -3.355 14.788 44.852 1.00 42.27 94 GLN A N 1
ATOM 694 C CA . GLN A 1 94 ? -3.017 14.156 46.132 1.00 45.39 94 GLN A CA 1
ATOM 695 C C . GLN A 1 94 ? -3.445 12.681 46.177 1.00 45.10 94 GLN A C 1
ATOM 696 O O . GLN A 1 94 ? -3.553 12.087 47.255 1.00 47.02 94 GLN A O 1
ATOM 702 N N . PHE A 1 95 ? -3.679 12.092 45.003 1.00 43.12 95 PHE A N 1
ATOM 703 C CA . PHE A 1 95 ? -4.060 10.677 44.901 1.00 43.04 95 PHE A CA 1
ATOM 704 C C . PHE A 1 95 ? -2.943 9.768 45.418 1.00 44.99 95 PHE A C 1
ATOM 705 O O . PHE A 1 95 ? -1.796 9.866 44.979 1.00 45.10 95 PHE A O 1
ATOM 713 N N . ALA A 1 96 ? -3.294 8.881 46.342 1.00 46.50 96 ALA A N 1
ATOM 714 N N . SER B 1 7 ? -14.526 -2.182 32.565 1.00 49.33 7 SER B N 1
ATOM 715 C CA . SER B 1 7 ? -13.756 -0.997 32.079 1.00 45.84 7 SER B CA 1
ATOM 716 C C . SER B 1 7 ? -13.746 0.132 33.123 1.00 44.65 7 SER B C 1
ATOM 717 O O . SER B 1 7 ? -13.959 1.301 32.794 1.00 43.24 7 SER B O 1
ATOM 720 N N . ARG B 1 8 ? -13.479 -0.238 34.375 1.00 45.71 8 ARG B N 1
ATOM 721 C CA . ARG B 1 8 ? -13.485 0.692 35.507 1.00 44.52 8 ARG B CA 1
ATOM 722 C C . ARG B 1 8 ? -12.098 0.876 36.131 1.00 43.29 8 ARG B C 1
ATOM 723 O O . ARG B 1 8 ? -11.200 0.055 35.931 1.00 43.53 8 ARG B O 1
ATOM 731 N N . TRP B 1 9 ? -11.945 1.951 36.899 1.00 41.40 9 TRP B N 1
ATOM 732 C CA . TRP B 1 9 ? -10.648 2.368 37.427 1.00 39.94 9 TRP B CA 1
ATOM 733 C C . TRP B 1 9 ? -10.490 2.004 38.903 1.00 42.36 9 TRP B C 1
ATOM 734 O O . TRP B 1 9 ? -11.483 1.706 39.572 1.00 44.17 9 TRP B O 1
ATOM 745 N N . PRO B 1 10 ? -9.240 1.990 39.420 1.00 42.58 10 PRO B N 1
ATOM 746 C CA . PRO B 1 10 ? -9.104 1.693 40.837 1.00 44.86 10 PRO B CA 1
ATOM 747 C C . PRO B 1 10 ? -9.806 2.761 41.673 1.00 44.80 10 PRO B C 1
ATOM 748 O O . PRO B 1 10 ? -10.130 3.833 41.137 1.00 42.54 10 PRO B O 1
ATOM 752 N N . PRO B 1 11 ? -10.069 2.462 42.960 1.00 47.06 11 PRO B N 1
ATOM 753 C CA . PRO B 1 11 ? -10.750 3.392 43.857 1.00 47.68 11 PRO B CA 1
ATOM 754 C C . PRO B 1 11 ? -10.221 4.824 43.794 1.00 45.14 11 PRO B C 1
ATOM 755 O O . PRO B 1 11 ? -9.009 5.062 43.886 1.00 44.72 11 PRO B O 1
ATOM 759 N N . GLY B 1 12 ? -11.147 5.760 43.629 1.00 43.09 12 GLY B N 1
ATOM 760 C CA . GLY B 1 12 ? -10.827 7.175 43.692 1.00 40.84 12 GLY B CA 1
ATOM 761 C C . GLY B 1 12 ? -10.444 7.775 42.363 1.00 36.42 12 GLY B C 1
ATOM 762 O O . GLY B 1 12 ? -9.857 8.849 42.330 1.00 35.64 12 GLY B O 1
ATOM 763 N N . LEU B 1 13 ? -10.779 7.085 41.272 1.00 33.81 13 LEU B N 1
ATOM 764 C CA . LEU B 1 13 ? -10.515 7.588 39.927 1.00 30.18 13 LEU B CA 1
ATOM 765 C C . LEU B 1 13 ? -11.805 7.724 39.121 1.00 28.50 13 LEU B C 1
ATOM 766 O O . LEU B 1 13 ? -11.791 7.610 37.900 1.00 25.22 13 LEU B O 1
ATOM 771 N N . ALA B 1 14 ? -12.912 7.975 39.820 1.00 29.99 14 ALA B N 1
ATOM 772 C CA . ALA B 1 14 ? -14.219 8.148 39.173 1.00 29.97 14 ALA B CA 1
ATOM 773 C C . ALA B 1 14 ? -14.182 9.262 38.126 1.00 27.66 14 ALA B C 1
ATOM 774 O O . ALA B 1 14 ? -14.870 9.193 37.106 1.00 26.98 14 ALA B O 1
ATOM 776 N N . VAL B 1 15 ? -13.350 10.275 38.364 1.00 27.74 15 VAL B N 1
ATOM 777 C CA . VAL B 1 15 ? -13.197 11.393 37.424 1.00 26.98 15 VAL B CA 1
ATOM 778 C C . VAL B 1 15 ? -12.752 10.943 36.023 1.00 24.02 15 VAL B C 1
ATOM 779 O O . VAL B 1 15 ? -13.017 11.624 35.022 1.00 23.31 15 VAL B O 1
ATOM 783 N N . MET B 1 16 ?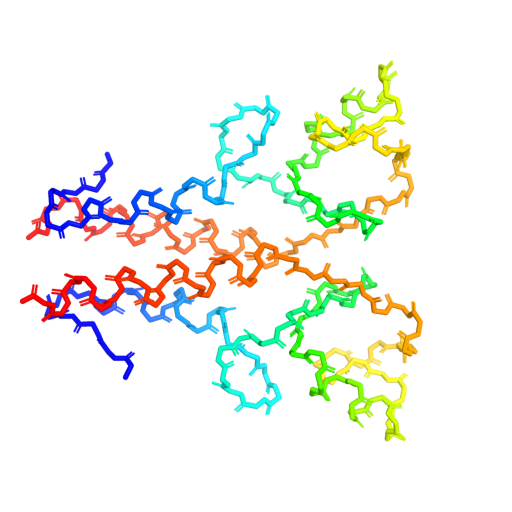 -12.106 9.782 35.932 1.00 22.65 16 MET B N 1
ATOM 784 C CA . MET B 1 16 ? -11.674 9.283 34.621 1.00 20.47 16 MET B CA 1
ATOM 785 C C . MET B 1 16 ? -12.827 8.934 33.668 1.00 20.01 16 MET B C 1
ATOM 786 O O . MET B 1 16 ? -12.608 8.827 32.467 1.00 17.01 16 MET B O 1
ATOM 791 N N . LYS B 1 17 ? -14.040 8.775 34.196 1.00 21.16 17 LYS B N 1
ATOM 792 C CA . LYS B 1 17 ? -15.182 8.413 33.341 1.00 21.47 17 LYS B CA 1
ATOM 793 C C . LYS B 1 17 ? -15.394 9.402 32.174 1.00 20.12 17 LYS B C 1
ATOM 794 O O . LYS B 1 17 ? -15.691 8.995 31.050 1.00 18.56 17 LYS B O 1
ATOM 800 N N . THR B 1 18 ? -15.212 10.693 32.437 1.00 21.06 18 THR B N 1
ATOM 801 C CA . THR B 1 18 ? -15.398 11.722 31.409 1.00 21.22 18 THR B CA 1
ATOM 802 C C . THR B 1 18 ? -14.478 11.479 30.202 1.00 19.33 18 THR B C 1
ATOM 803 O O . THR B 1 18 ? -14.903 11.545 29.042 1.00 18.32 18 THR B O 1
ATOM 807 N N . ILE B 1 19 ? -13.219 11.172 30.488 1.00 18.19 19 ILE B N 1
ATOM 808 C CA . ILE B 1 19 ? -12.239 10.920 29.458 1.00 17.51 19 ILE B CA 1
ATOM 809 C C . ILE B 1 19 ? -12.552 9.606 28.728 1.00 16.94 19 ILE B C 1
ATOM 810 O O . ILE B 1 19 ? -12.544 9.554 27.493 1.00 14.95 19 ILE B O 1
ATOM 815 N N . ASP B 1 20 ? -12.860 8.563 29.502 1.00 17.61 20 ASP B N 1
ATOM 816 C CA . ASP B 1 20 ? -13.255 7.275 28.933 1.00 18.43 20 ASP B CA 1
ATOM 817 C C . ASP B 1 20 ? -14.446 7.386 27.963 1.00 17.17 20 ASP B C 1
ATOM 818 O O . ASP B 1 20 ? -14.438 6.779 26.870 1.00 16.99 20 ASP B O 1
ATOM 823 N N . ASP B 1 21 ? -15.445 8.170 28.365 1.00 16.64 21 ASP B N 1
ATOM 824 C CA . ASP B 1 21 ? -16.642 8.414 27.554 1.00 17.17 21 ASP B CA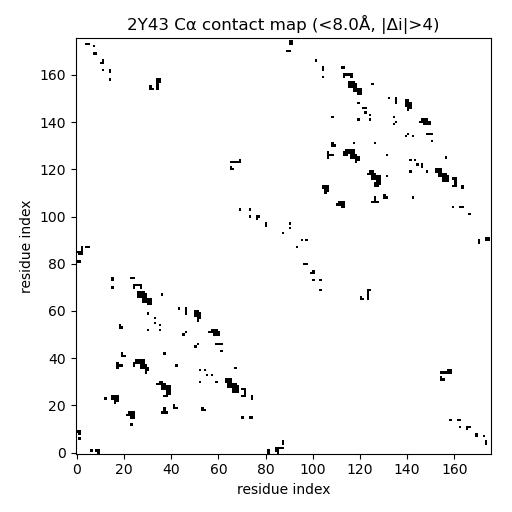 1
ATOM 825 C C . ASP B 1 21 ? -16.324 9.128 26.241 1.00 15.47 21 ASP B C 1
ATOM 826 O O . ASP B 1 21 ? -16.901 8.818 25.193 1.00 15.56 21 ASP B O 1
ATOM 831 N N . LEU B 1 22 ? -15.417 10.100 26.293 1.00 14.44 22 LEU B N 1
ATOM 832 C CA . LEU B 1 22 ? -15.013 10.837 25.075 1.00 13.19 22 LEU B CA 1
ATOM 833 C C . LEU B 1 22 ? -14.339 9.975 24.027 1.00 12.38 22 LEU B C 1
ATOM 834 O O . LEU B 1 22 ? -14.334 10.324 22.851 1.00 11.85 22 LEU B O 1
ATOM 839 N N . LEU B 1 23 ? -13.781 8.849 24.453 1.00 12.28 23 LEU B N 1
ATOM 840 C CA . LEU B 1 23 ? -13.020 8.015 23.554 1.00 11.87 23 LEU B CA 1
ATOM 841 C C . LEU B 1 23 ? -13.846 6.860 23.033 1.00 12.39 23 LEU B C 1
ATOM 842 O O . LEU B 1 23 ? -13.295 5.934 22.465 1.00 12.06 23 LEU B O 1
ATOM 847 N N . ARG B 1 24 ? -15.172 6.950 23.187 1.00 13.75 24 ARG B N 1
ATOM 848 C CA . ARG B 1 24 ? -16.091 5.910 22.738 1.00 14.97 24 ARG B CA 1
ATOM 849 C C . ARG B 1 24 ? -16.988 6.421 21.615 1.00 15.29 24 ARG B C 1
ATOM 850 O O . ARG B 1 24 ? -17.525 7.544 21.659 1.00 15.38 24 ARG B O 1
ATOM 858 N N . CYS B 1 25 ? -17.107 5.586 20.590 1.00 15.31 25 CYS B N 1
ATOM 859 C CA . CYS B 1 25 ? -17.967 5.831 19.419 1.00 15.02 25 CYS B CA 1
ATOM 860 C C . CYS B 1 25 ? -19.465 5.869 19.772 1.00 16.96 25 CYS B C 1
ATOM 861 O O . CYS B 1 25 ? -19.980 5.003 20.488 1.00 19.07 25 CYS B O 1
ATOM 864 N N . GLY B 1 26 ? -20.167 6.885 19.271 1.00 16.69 26 GLY B N 1
ATOM 865 C CA . GLY B 1 26 ? -21.595 7.068 19.569 1.00 18.93 26 GLY B CA 1
ATOM 866 C C . GLY B 1 26 ? -22.513 6.071 18.889 1.00 20.65 26 GLY B C 1
ATOM 867 O O . GLY B 1 26 ? -23.668 5.924 19.273 1.00 23.16 26 GLY B O 1
ATOM 868 N N . ILE B 1 27 ? -21.991 5.371 17.886 1.00 20.42 27 ILE B N 1
ATOM 869 C CA . ILE B 1 27 ? -22.751 4.330 17.183 1.00 22.07 27 ILE B CA 1
ATOM 870 C C . ILE B 1 27 ? -22.678 3.004 17.957 1.00 23.71 27 ILE B C 1
ATOM 871 O O . ILE B 1 27 ? -23.714 2.422 18.309 1.00 25.86 27 ILE B O 1
ATOM 876 N N . CYS B 1 28 ? -21.463 2.536 18.247 1.00 22.53 28 CYS B N 1
ATOM 877 C CA . CYS B 1 28 ? -21.313 1.203 18.863 1.00 24.83 28 CYS B CA 1
ATOM 878 C C . CYS B 1 28 ? -21.026 1.174 20.370 1.00 25.03 28 CYS B C 1
ATOM 879 O O . CYS B 1 28 ? -21.087 0.102 20.989 1.00 27.17 28 CYS B O 1
ATOM 882 N N . PHE B 1 29 ? -20.702 2.335 20.936 1.00 23.36 29 PHE B N 1
ATOM 883 C CA . PHE B 1 29 ? -20.390 2.500 22.378 1.00 23.91 29 PHE B CA 1
ATOM 884 C C . PHE B 1 29 ? -19.043 1.915 22.799 1.00 23.71 29 PHE B C 1
ATOM 885 O O . PHE B 1 29 ? -18.679 1.953 23.985 1.00 23.66 29 PHE B O 1
ATOM 893 N N . GLU B 1 30 ? -18.306 1.378 21.832 1.00 23.21 30 GLU B N 1
ATOM 894 C CA . GLU B 1 30 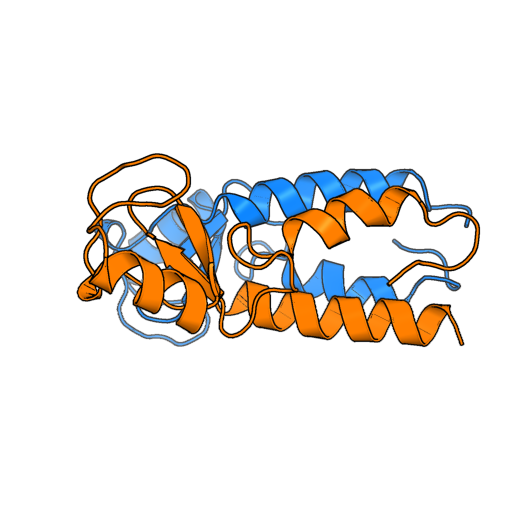? -16.977 0.849 22.095 1.00 23.47 30 GLU B CA 1
ATOM 895 C C . GLU B 1 30 ? -15.943 1.948 21.902 1.00 20.13 30 GLU B C 1
ATOM 896 O O . GLU B 1 30 ? -16.230 2.981 21.285 1.00 18.63 30 GLU B O 1
ATOM 902 N N . TYR B 1 31 ? -14.740 1.743 22.438 1.00 19.04 31 TYR B N 1
ATOM 903 C CA . TYR B 1 31 ? -13.628 2.642 22.126 1.00 17.00 31 TYR B CA 1
ATOM 904 C C . TYR B 1 31 ? -13.464 2.723 20.613 1.00 16.10 31 TYR B C 1
ATOM 905 O O . TYR B 1 31 ? -13.552 1.684 19.923 1.00 17.75 31 TYR B O 1
ATOM 914 N N . PHE B 1 32 ? -13.202 3.938 20.124 1.00 13.92 32 PHE B N 1
ATOM 915 C CA . PHE B 1 32 ? -12.929 4.162 18.695 1.00 13.85 32 PHE B CA 1
ATOM 916 C C . PHE B 1 32 ? -11.971 3.124 18.148 1.00 14.88 32 PHE B C 1
ATOM 917 O O . PHE B 1 32 ? -10.876 2.883 18.689 1.00 14.82 32 PHE B O 1
ATOM 925 N N . ASN B 1 33 ? -12.398 2.505 17.059 1.00 15.76 33 ASN B N 1
ATOM 926 C CA . ASN B 1 33 ? -11.570 1.579 16.331 1.00 17.14 33 ASN B CA 1
ATOM 927 C C . ASN B 1 33 ? -11.367 2.135 14.922 1.00 16.30 33 ASN B C 1
ATOM 928 O O . ASN B 1 33 ? -12.291 2.106 14.124 1.00 16.29 33 ASN B O 1
ATOM 933 N N . ILE B 1 34 ? -10.153 2.596 14.627 1.00 16.02 34 ILE B N 1
ATOM 934 C CA . ILE B 1 34 ? -9.841 3.324 13.381 1.00 15.59 34 ILE B CA 1
ATOM 935 C C . ILE B 1 34 ? -10.761 4.544 13.308 1.00 13.88 34 ILE B C 1
ATOM 936 O O . ILE B 1 34 ? -11.657 4.630 12.472 1.00 14.61 34 ILE B O 1
ATOM 941 N N . ALA B 1 35 ? -10.559 5.455 14.240 1.00 12.78 35 ALA B N 1
ATOM 942 C CA . ALA B 1 35 ? -11.358 6.665 14.336 1.00 12.44 35 ALA B CA 1
ATOM 943 C C . ALA B 1 35 ? -11.315 7.477 13.036 1.00 11.71 35 ALA B C 1
ATOM 944 O O . ALA B 1 35 ? -10.240 7.773 12.509 1.00 12.34 35 ALA B O 1
ATOM 946 N N . MET B 1 36 ? -12.495 7.852 12.566 1.00 12.26 36 MET B N 1
ATOM 947 C CA . MET B 1 36 ? -12.640 8.742 11.414 1.00 12.72 36 MET B CA 1
ATOM 948 C C . MET B 1 36 ? -13.379 10.000 11.839 1.00 11.64 36 MET B C 1
ATOM 949 O O . MET B 1 36 ? -14.384 9.926 12.558 1.00 11.98 36 MET B O 1
ATOM 954 N N . ILE B 1 37 ? -12.879 11.140 11.377 1.00 10.60 37 ILE B N 1
ATOM 955 C CA . ILE B 1 37 ? -13.558 12.406 11.559 1.00 10.05 37 ILE B CA 1
ATOM 956 C C . ILE B 1 37 ? -14.387 12.767 10.317 1.00 11.08 37 ILE B C 1
ATOM 957 O O . ILE B 1 37 ? -13.980 12.487 9.176 1.00 12.38 37 ILE B O 1
ATOM 962 N N . ILE B 1 38 ? -15.555 13.360 10.551 1.00 11.25 38 ILE B N 1
ATOM 963 C CA . ILE B 1 38 ? -16.336 14.046 9.495 1.00 12.61 38 ILE B CA 1
ATOM 964 C C . ILE B 1 38 ? -15.922 15.526 9.526 1.00 13.49 38 ILE B C 1
ATOM 965 O O . ILE B 1 38 ? -16.274 16.254 10.458 1.00 13.66 38 ILE B O 1
ATOM 970 N N . PRO B 1 39 ? -15.137 15.966 8.528 1.00 15.15 39 PRO B N 1
ATOM 971 C CA . PRO B 1 39 ? -14.503 17.275 8.626 1.00 16.29 39 PRO B CA 1
ATOM 972 C C . PRO B 1 39 ? -15.460 18.453 8.725 1.00 17.51 39 PRO B C 1
ATOM 973 O O . PRO B 1 39 ? -15.102 19.477 9.335 1.00 18.53 39 PRO B O 1
ATOM 977 N N . GLN B 1 40 ? -16.642 18.323 8.122 1.00 18.18 40 GLN B N 1
ATOM 978 C CA . GLN B 1 40 ? -17.621 19.424 8.106 1.00 19.83 40 GLN B CA 1
ATOM 979 C C . GLN B 1 40 ? -18.312 19.648 9.461 1.00 19.51 40 GLN B C 1
ATOM 980 O O . GLN B 1 40 ? -18.950 20.674 9.654 1.00 20.95 40 GLN B O 1
ATOM 986 N N . CYS B 1 41 ? -18.184 18.711 10.403 1.00 17.95 41 CYS B N 1
ATOM 987 C CA . CYS B 1 41 ? -18.906 18.851 11.680 1.00 18.06 41 CYS B CA 1
ATOM 988 C C . CYS B 1 41 ? -18.087 18.435 12.889 1.00 16.49 41 CYS B C 1
ATOM 989 O O . CYS B 1 41 ? -18.488 18.682 14.028 1.00 16.37 41 CYS B O 1
ATOM 992 N N . SER B 1 42 ? -16.939 17.803 12.627 1.00 15.08 42 SER B N 1
ATOM 993 C CA . SER B 1 42 ? -15.996 17.377 13.662 1.00 13.93 42 SER B CA 1
ATOM 994 C C . SER B 1 42 ? -16.456 16.161 14.491 1.00 13.23 42 SER B C 1
ATOM 995 O O . SER B 1 42 ? -15.834 15.860 15.497 1.00 14.43 42 SER B O 1
ATOM 998 N N . HIS B 1 43 ? -17.531 15.475 14.089 1.00 13.24 43 HIS B N 1
ATOM 999 C CA . HIS B 1 43 ? -17.929 14.248 14.792 1.00 12.69 43 HIS B CA 1
ATOM 1000 C C . HIS B 1 43 ? -17.073 13.069 14.360 1.00 11.99 43 HIS B C 1
ATOM 1001 O O . HIS B 1 43 ? -16.555 13.057 13.239 1.00 11.66 43 HIS B O 1
ATOM 1008 N N . ASN B 1 44 ? -16.923 12.099 15.264 1.00 11.56 44 ASN B N 1
ATOM 1009 C CA . ASN B 1 44 ? -15.981 10.987 15.083 1.00 10.84 44 ASN B CA 1
ATOM 1010 C C . ASN B 1 44 ? -16.671 9.667 15.333 1.00 11.10 44 ASN B C 1
ATOM 1011 O O . ASN B 1 44 ? -17.516 9.567 16.236 1.00 12.12 44 ASN B O 1
ATOM 1016 N N . TYR B 1 45 ? -16.287 8.649 14.559 1.00 12.03 45 TYR B N 1
ATOM 1017 C CA . TYR B 1 45 ? -16.860 7.291 14.659 1.00 12.98 45 TYR B CA 1
ATOM 1018 C C . TYR B 1 45 ? -15.806 6.280 14.260 1.00 13.85 45 TYR B C 1
ATOM 1019 O O . TYR B 1 45 ? -14.844 6.632 13.559 1.00 13.35 45 TYR B O 1
ATOM 1028 N N . CYS B 1 46 ? -15.990 5.022 14.666 1.00 14.15 46 CYS B N 1
ATOM 1029 C CA . CYS B 1 46 ? -15.189 3.935 14.095 1.00 15.16 46 CYS B CA 1
ATOM 1030 C C . CYS B 1 46 ? -15.400 3.900 12.582 1.00 14.47 46 CYS B C 1
ATOM 1031 O O . CYS B 1 46 ? -16.510 4.086 12.100 1.00 15.64 46 CYS B O 1
ATOM 1034 N N . SER B 1 47 ? -14.336 3.631 11.846 1.00 15.07 47 SER B N 1
ATOM 1035 C CA . SER B 1 47 ? -14.424 3.467 10.397 1.00 16.01 47 SER B CA 1
ATOM 1036 C C . SER B 1 47 ? -15.569 2.563 9.973 1.00 18.17 47 SER B C 1
ATOM 1037 O O . SER B 1 47 ? -16.403 2.947 9.131 1.00 19.06 47 SER B O 1
ATOM 1040 N N . LEU B 1 48 ? -15.623 1.354 10.535 1.00 18.62 48 LEU B N 1
ATOM 1041 C CA . LEU B 1 48 ? -16.638 0.414 10.104 1.00 21.75 48 LEU B CA 1
ATOM 1042 C C . LEU B 1 48 ? -18.046 0.915 10.413 1.00 21.60 48 LEU B C 1
ATOM 1043 O O . LEU B 1 48 ? -18.953 0.751 9.601 1.00 22.52 48 LEU B O 1
ATOM 1048 N N . CYS B 1 49 ? -18.212 1.509 11.593 1.00 19.65 49 CYS B N 1
ATOM 1049 C CA . CYS B 1 49 ? -19.492 2.055 12.032 1.00 20.05 49 CYS B CA 1
ATOM 1050 C C . CYS B 1 49 ? -20.033 3.125 11.083 1.00 18.95 49 CYS B C 1
ATOM 1051 O O . CYS B 1 49 ? -21.181 3.045 10.650 1.00 20.69 49 CYS B O 1
ATOM 1054 N N . ILE B 1 50 ? -19.205 4.115 10.766 1.00 17.59 50 ILE B N 1
ATOM 1055 C CA . ILE B 1 50 ? -19.657 5.227 9.936 1.00 17.85 50 ILE B CA 1
ATOM 1056 C C . ILE B 1 50 ? -19.844 4.783 8.480 1.00 19.38 50 ILE B C 1
ATOM 1057 O O . ILE B 1 50 ? -20.839 5.148 7.842 1.00 20.60 50 ILE B O 1
ATOM 1062 N N . ARG B 1 51 ? -18.931 3.954 7.975 1.00 19.51 51 ARG B N 1
ATOM 1063 C CA . ARG B 1 51 ? -19.050 3.477 6.591 1.00 21.77 51 ARG B CA 1
ATOM 1064 C C . ARG B 1 51 ? -20.321 2.652 6.408 1.00 23.98 51 ARG B C 1
ATOM 1065 O O . ARG B 1 51 ? -20.980 2.712 5.352 1.00 24.38 51 ARG B O 1
ATOM 1073 N N . LYS B 1 52 ? -20.677 1.886 7.432 1.00 24.67 52 LYS B N 1
ATOM 1074 C CA . LYS B 1 52 ? -21.937 1.126 7.375 1.00 27.83 52 LYS B CA 1
ATOM 1075 C C . LYS B 1 52 ? -23.143 2.075 7.398 1.00 27.61 52 LYS B C 1
ATOM 1076 O O . LYS B 1 52 ? -24.076 1.892 6.642 1.00 29.40 52 LYS B O 1
ATOM 1082 N N . PHE B 1 53 ? -23.107 3.103 8.246 1.00 25.69 53 PHE B N 1
ATOM 1083 C CA . PHE B 1 53 ? -24.194 4.084 8.286 1.00 26.77 53 PHE B CA 1
ATOM 1084 C C . PHE B 1 53 ? -24.371 4.839 6.962 1.00 27.65 53 PHE B C 1
ATOM 1085 O O . PHE B 1 53 ? -25.497 5.026 6.505 1.00 30.38 53 PHE B O 1
ATOM 1093 N N . LEU B 1 54 ? -23.267 5.257 6.347 1.00 26.98 54 LEU B N 1
ATOM 1094 C CA . LEU B 1 54 ? -23.331 6.037 5.099 1.00 28.28 54 LEU B CA 1
ATOM 1095 C C . LEU B 1 54 ? -23.836 5.230 3.904 1.00 31.94 54 LEU B C 1
ATOM 1096 O O . LEU B 1 54 ? -24.326 5.806 2.920 1.00 33.44 54 LEU B O 1
ATOM 1101 N N . SER B 1 55 ? -23.722 3.907 3.983 1.00 33.77 55 SER B N 1
ATOM 1102 C CA . SER B 1 55 ? -24.311 3.036 2.964 1.00 38.11 55 SER B CA 1
ATOM 1103 C C . SER B 1 55 ? -25.839 3.059 3.086 1.00 40.36 55 SER B C 1
ATOM 1104 O O . SER B 1 55 ? -26.551 2.673 2.165 1.00 43.67 55 SER B O 1
ATOM 1107 N N . TYR B 1 56 ? -26.317 3.542 4.230 1.00 40.19 56 TYR B N 1
ATOM 1108 C CA . TYR B 1 56 ? -27.741 3.649 4.552 1.00 42.89 56 TYR B CA 1
ATOM 1109 C C . TYR B 1 56 ? -28.245 5.065 4.274 1.00 42.24 56 TYR B C 1
ATOM 1110 O O . TYR B 1 56 ? -29.143 5.253 3.449 1.00 44.27 56 TYR B O 1
ATOM 1119 N N . LYS B 1 57 ? -27.664 6.047 4.967 1.00 39.41 57 LYS B N 1
ATOM 1120 C CA . LYS B 1 57 ? -28.035 7.455 4.818 1.00 39.25 57 LYS B CA 1
ATOM 1121 C C . LYS B 1 57 ? -26.801 8.339 4.758 1.00 36.04 57 LYS B C 1
ATOM 1122 O O . LYS B 1 57 ? -25.903 8.225 5.600 1.00 34.04 57 LYS B O 1
ATOM 1128 N N . THR B 1 58 ? -26.763 9.228 3.771 1.00 35.58 58 THR B N 1
ATOM 1129 C CA . THR B 1 58 ? -25.594 10.082 3.543 1.00 33.18 58 THR B CA 1
ATOM 1130 C C . THR B 1 58 ? -25.608 11.341 4.411 1.00 31.39 58 THR B C 1
ATOM 1131 O O . THR B 1 58 ? -25.694 12.467 3.913 1.00 31.67 58 THR B O 1
ATOM 1135 N N . GLN B 1 59 ? -25.510 11.128 5.717 1.00 29.60 59 GLN B N 1
ATOM 1136 C CA . GLN B 1 59 ? -25.552 12.205 6.699 1.00 28.64 59 GLN B CA 1
ATOM 1137 C C . GLN B 1 59 ? -24.834 11.798 7.981 1.00 25.80 59 GLN B C 1
ATOM 1138 O O . GLN B 1 59 ? -24.619 10.610 8.225 1.00 25.05 59 GLN B O 1
ATOM 1144 N N . CYS B 1 60 ? -24.467 12.783 8.795 1.00 24.04 60 CYS B N 1
ATOM 1145 C CA . CYS B 1 60 ? -23.831 12.504 10.083 1.00 21.82 60 CYS B CA 1
ATOM 1146 C C . CYS B 1 60 ? -24.867 11.911 11.031 1.00 23.65 60 CYS B C 1
ATOM 1147 O O . CYS B 1 60 ? -25.961 12.476 11.179 1.00 25.28 60 CYS B O 1
ATOM 1150 N N . PRO B 1 61 ? -24.541 10.771 11.670 1.00 23.44 61 PRO B N 1
ATOM 1151 C CA . PRO B 1 61 ? -25.559 10.156 12.523 1.00 26.12 61 PRO B CA 1
ATOM 1152 C C . PRO B 1 61 ? -25.823 10.912 13.829 1.00 26.59 61 PRO B C 1
ATOM 1153 O O . PRO B 1 61 ? -26.730 10.538 14.567 1.00 28.42 61 PRO B O 1
ATOM 1157 N N . THR B 1 62 ? -25.049 11.965 14.098 1.00 25.10 62 THR B N 1
ATOM 1158 C CA . THR B 1 62 ? -25.264 12.796 15.282 1.00 26.00 62 THR B CA 1
ATOM 1159 C C . THR B 1 62 ? -25.953 14.127 14.927 1.00 27.54 62 THR B C 1
ATOM 1160 O O . THR B 1 62 ? -27.033 14.432 15.456 1.00 29.97 62 THR B O 1
ATOM 1164 N N . CYS B 1 63 ? -25.367 14.896 14.006 1.00 26.49 63 CYS B N 1
ATOM 1165 C CA . CYS B 1 63 ? -25.894 16.238 13.694 1.00 27.85 63 CYS B CA 1
ATOM 1166 C C . CYS B 1 63 ? -26.677 16.380 12.390 1.00 29.41 63 CYS B C 1
ATOM 1167 O O . CYS B 1 63 ? -27.204 17.452 12.119 1.00 31.09 63 CYS B O 1
ATOM 1170 N N . CYS B 1 64 ? -26.735 15.319 11.582 1.00 28.55 64 CYS B N 1
ATOM 1171 C CA . CYS B 1 64 ? -27.540 15.290 10.342 1.00 30.78 64 CYS B CA 1
ATOM 1172 C C . CYS B 1 64 ? -27.012 16.093 9.138 1.00 30.22 64 CYS B C 1
ATOM 1173 O O . CYS B 1 64 ? -27.701 16.181 8.116 1.00 31.65 64 CYS B O 1
ATOM 1176 N N . VAL B 1 65 ? -25.824 16.690 9.238 1.00 28.12 65 VAL B N 1
ATOM 1177 C CA . VAL B 1 65 ? -25.261 17.374 8.062 1.00 28.49 65 VAL B CA 1
ATOM 1178 C C . VAL B 1 65 ? -24.994 16.326 6.996 1.00 27.50 65 VAL B C 1
ATOM 1179 O O . VAL B 1 65 ? -24.748 15.168 7.319 1.00 25.87 65 VAL B O 1
ATOM 1183 N N . THR B 1 66 ? -25.088 16.728 5.735 1.00 28.79 66 THR B N 1
ATOM 1184 C CA . THR B 1 66 ? -24.827 15.837 4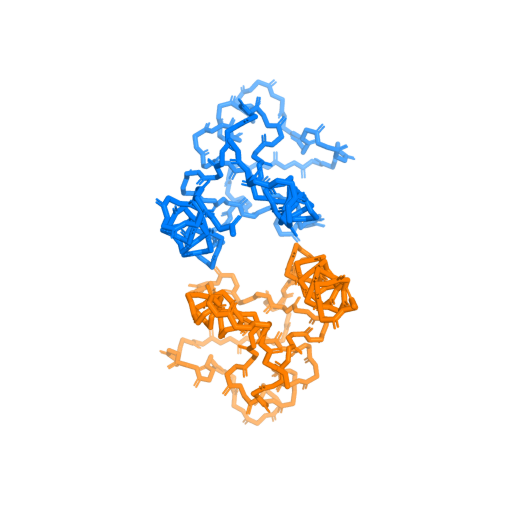.613 1.00 28.68 66 THR B CA 1
ATOM 1185 C C . THR B 1 66 ? -23.369 15.402 4.651 1.00 26.04 66 THR B C 1
ATOM 1186 O O . THR B 1 66 ? -22.467 16.221 4.880 1.00 25.03 66 THR B O 1
ATOM 1190 N N . VAL B 1 67 ? -23.151 14.104 4.443 1.00 24.85 67 VAL B N 1
ATOM 1191 C CA . VAL B 1 67 ? -21.824 13.503 4.477 1.00 22.34 67 VAL B CA 1
ATOM 1192 C C . VAL B 1 67 ? -21.800 12.353 3.487 1.00 23.20 67 VAL B C 1
ATOM 1193 O O . VAL B 1 67 ? -22.727 11.550 3.464 1.00 24.23 67 VAL B O 1
ATOM 1197 N N . THR B 1 68 ? -20.742 12.263 2.688 1.00 23.08 68 THR B N 1
ATOM 1198 C CA . THR B 1 68 ? -20.509 11.091 1.855 1.00 24.37 68 THR B CA 1
ATOM 1199 C C . THR B 1 68 ? -19.194 10.425 2.251 1.00 23.38 68 THR B C 1
ATOM 1200 O O . THR B 1 68 ? -18.327 11.050 2.873 1.00 21.42 68 THR B O 1
ATOM 1204 N N . GLU B 1 69 ? -19.048 9.154 1.885 1.00 24.14 69 GLU B N 1
ATOM 1205 C CA . GLU B 1 69 ? -17.863 8.384 2.265 1.00 23.36 69 GLU B CA 1
ATOM 1206 C C . GLU B 1 69 ? -16.498 9.023 1.906 1.00 22.24 69 GLU B C 1
ATOM 1207 O O . GLU B 1 69 ? -15.560 8.929 2.705 1.00 20.15 69 GLU B O 1
ATOM 1213 N N . PRO B 1 70 ? -16.377 9.696 0.734 1.00 22.47 70 PRO B N 1
ATOM 1214 C CA . PRO B 1 70 ? -15.081 10.365 0.479 1.00 22.35 70 PRO B CA 1
ATOM 1215 C C . PRO B 1 70 ? -14.744 11.543 1.407 1.00 20.74 70 PRO B C 1
ATOM 1216 O O . PRO B 1 70 ? -13.593 11.992 1.431 1.00 20.39 70 PRO B O 1
ATOM 1220 N N . ASP B 1 71 ? -15.724 12.032 2.163 1.00 19.45 71 ASP B N 1
ATOM 1221 C CA . ASP B 1 71 ? -15.486 13.119 3.112 1.00 18.13 71 ASP B CA 1
ATOM 1222 C C . ASP B 1 71 ? -14.636 12.647 4.291 1.00 16.47 71 ASP B C 1
ATOM 1223 O O . ASP B 1 71 ? -13.873 13.429 4.868 1.00 15.87 71 ASP B O 1
ATOM 1228 N N . LEU B 1 72 ? -14.787 11.375 4.669 1.00 15.33 72 LEU B N 1
ATOM 1229 C CA . LEU B 1 72 ? -14.144 10.857 5.889 1.00 14.43 72 LEU B CA 1
ATOM 1230 C C . LEU B 1 72 ? -12.620 10.899 5.839 1.00 13.95 72 LEU B C 1
ATOM 1231 O O . LEU B 1 72 ? -12.018 10.552 4.822 1.00 14.52 72 LEU B O 1
ATOM 1236 N N . LYS B 1 73 ? -12.017 11.290 6.963 1.00 12.25 73 LYS B N 1
ATOM 1237 C CA . LYS B 1 73 ? -10.565 11.338 7.125 1.00 13.33 73 LYS B CA 1
ATOM 1238 C C . LYS B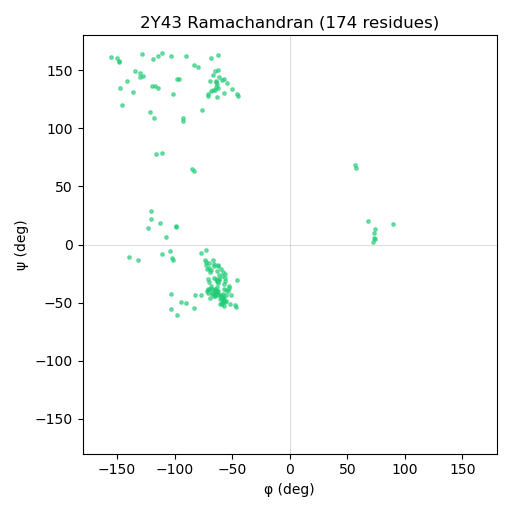 1 73 ? -10.186 10.622 8.422 1.00 12.22 73 LYS B C 1
ATOM 1239 O O . LYS B 1 73 ? -10.948 10.653 9.386 1.00 11.52 73 LYS B O 1
ATOM 1245 N N . ASN B 1 74 ? -9.027 9.974 8.466 1.00 13.34 74 ASN B N 1
ATOM 1246 C CA . ASN B 1 74 ? -8.624 9.343 9.746 1.00 13.64 74 ASN B CA 1
ATOM 1247 C C . ASN B 1 74 ? -8.400 10.393 10.833 1.00 12.78 74 ASN B C 1
ATOM 1248 O O . ASN B 1 74 ? -7.846 11.475 10.565 1.00 12.42 74 ASN B O 1
ATOM 1253 N N . ASN B 1 75 ? -8.834 10.083 12.057 1.00 11.91 75 ASN B N 1
ATOM 1254 C CA . ASN B 1 75 ? -8.474 10.915 13.208 1.00 11.09 75 ASN B CA 1
ATOM 1255 C C . ASN B 1 75 ? -7.518 10.103 14.095 1.00 11.25 75 ASN B C 1
ATOM 1256 O O . ASN B 1 75 ? -7.904 9.555 15.119 1.00 11.09 75 ASN B O 1
ATOM 1261 N N . ARG B 1 76 ? -6.257 10.042 13.675 1.00 11.95 76 ARG B N 1
ATOM 1262 C CA . ARG B 1 76 ? -5.301 9.072 14.212 1.00 13.21 76 ARG B CA 1
ATOM 1263 C C . ARG B 1 76 ? -5.008 9.256 15.685 1.00 13.21 76 ARG B C 1
ATOM 1264 O O . ARG B 1 76 ? -4.749 8.270 16.390 1.00 12.95 76 ARG B O 1
ATOM 1272 N N . ILE B 1 77 ? -5.064 10.504 16.147 1.00 11.86 77 ILE B N 1
ATOM 1273 C CA . ILE B 1 77 ? -4.749 10.799 17.557 1.00 12.74 77 ILE B CA 1
ATOM 1274 C C . ILE B 1 77 ? -5.714 10.080 18.511 1.00 11.60 77 ILE B C 1
ATOM 1275 O O . ILE B 1 77 ? -5.328 9.722 19.621 1.00 12.63 77 ILE B O 1
ATOM 1280 N N . LEU B 1 78 ? -6.949 9.841 18.065 1.00 11.08 78 LEU B N 1
ATOM 1281 C CA . LEU B 1 78 ? -7.928 9.116 18.893 1.00 10.18 78 LEU B CA 1
ATOM 1282 C C . LEU B 1 78 ? -7.536 7.652 19.069 1.00 10.46 78 LEU B C 1
ATOM 1283 O O . LEU B 1 78 ? -7.758 7.065 20.143 1.00 9.95 78 LEU B O 1
ATOM 1288 N N . ASP B 1 79 ? -6.959 7.067 18.023 1.00 11.36 79 ASP B N 1
ATOM 1289 C CA . ASP B 1 79 ? -6.445 5.685 18.119 1.00 12.80 79 ASP B CA 1
ATOM 1290 C C . ASP B 1 79 ? -5.304 5.621 19.146 1.00 13.25 79 ASP B C 1
ATOM 1291 O O . ASP B 1 79 ? -5.198 4.655 19.925 1.00 14.04 79 ASP B O 1
ATOM 1296 N N . GLU B 1 80 ? -4.430 6.626 19.106 1.00 12.23 80 GLU B N 1
ATOM 1297 C CA . GLU B 1 80 ? -3.314 6.711 20.043 1.00 13.16 80 GLU B CA 1
ATOM 1298 C C . GLU B 1 80 ? -3.846 6.895 21.473 1.00 12.83 80 GLU B C 1
ATOM 1299 O O . GLU B 1 80 ? -3.330 6.301 22.414 1.00 12.78 80 GLU B O 1
ATOM 1305 N N . LEU B 1 81 ? -4.871 7.725 21.624 1.00 11.37 81 LEU B N 1
ATOM 1306 C CA . LEU B 1 81 ? -5.429 7.979 22.950 1.00 11.83 81 LEU B CA 1
ATOM 1307 C C . LEU B 1 81 ? -6.113 6.747 23.530 1.00 12.24 81 LEU B C 1
ATOM 1308 O O . LEU B 1 81 ? -5.946 6.443 24.714 1.00 12.69 81 LEU B O 1
ATOM 1313 N N . VAL B 1 82 ? -6.855 6.028 22.689 1.00 12.06 82 VAL B N 1
ATOM 1314 C CA . VAL B 1 82 ? -7.498 4.767 23.109 1.00 12.89 82 VAL B CA 1
ATOM 1315 C C . VAL B 1 82 ? -6.483 3.759 23.595 1.00 14.12 82 VAL B C 1
ATOM 1316 O O . VAL B 1 82 ? -6.661 3.146 24.670 1.00 15.25 82 VAL B O 1
ATOM 1320 N N . LYS B 1 83 ? -5.406 3.585 22.819 1.00 14.03 83 LYS B N 1
ATOM 1321 C CA . LYS B 1 83 ? -4.342 2.676 23.204 1.00 16.08 83 LYS B CA 1
ATOM 1322 C C . LYS B 1 83 ? -3.719 3.102 24.531 1.00 16.28 83 LYS B C 1
ATOM 1323 O O . LYS B 1 83 ? -3.515 2.282 25.434 1.00 16.91 83 LYS B O 1
ATOM 1329 N N . SER B 1 84 ? -3.424 4.390 24.655 1.00 14.94 84 SER B N 1
ATOM 1330 C CA . SER B 1 84 ? -2.702 4.863 25.841 1.00 16.64 84 SER B CA 1
ATOM 1331 C C . SER B 1 84 ? -3.585 4.817 27.077 1.00 16.46 84 SER B C 1
ATOM 1332 O O . SER B 1 84 ? -3.121 4.446 28.145 1.00 17.28 84 SER B O 1
ATOM 1335 N N . LEU B 1 85 ? -4.861 5.160 26.922 1.00 14.86 85 LEU B N 1
ATOM 1336 C CA . LEU B 1 85 ? -5.796 5.063 28.046 1.00 16.65 85 LEU B CA 1
ATOM 1337 C C . LEU B 1 85 ? -6.009 3.636 28.541 1.00 18.05 85 LEU B C 1
ATOM 1338 O O . LEU B 1 85 ? -6.037 3.397 29.752 1.00 19.31 85 LEU B O 1
ATOM 1343 N N . ASN B 1 86 ? -6.169 2.692 27.615 1.00 19.29 86 ASN B N 1
ATOM 1344 C CA . ASN B 1 86 ? -6.227 1.265 27.981 1.00 21.99 86 ASN B CA 1
ATOM 1345 C C . ASN B 1 86 ? -4.972 0.834 28.748 1.00 23.39 86 ASN B C 1
ATOM 1346 O O . ASN B 1 86 ? -5.067 0.142 29.791 1.00 25.31 86 ASN B O 1
ATOM 1351 N N . PHE B 1 87 ? -3.798 1.218 28.238 1.00 22.49 87 PHE B N 1
ATOM 1352 C CA . PHE B 1 87 ? -2.547 0.879 28.917 1.00 24.38 87 PHE B CA 1
ATOM 1353 C C . PHE B 1 87 ? -2.545 1.464 30.326 1.00 24.54 87 PHE B C 1
ATOM 1354 O O . PHE B 1 87 ? -2.256 0.754 31.298 1.00 25.97 87 PHE B O 1
ATOM 1362 N N . ALA B 1 88 ? -2.863 2.759 30.426 1.00 22.37 88 ALA B N 1
ATOM 1363 C CA . ALA B 1 88 ? -2.879 3.447 31.728 1.00 23.99 88 ALA B CA 1
ATOM 1364 C C . ALA B 1 88 ? -3.810 2.741 32.706 1.00 25.07 88 ALA B C 1
ATOM 1365 O O . ALA B 1 88 ? -3.424 2.447 33.831 1.00 27.01 88 ALA B O 1
ATOM 1367 N N . ARG B 1 89 ? -5.032 2.465 32.262 1.00 25.46 89 ARG B N 1
ATOM 1368 C CA . ARG B 1 89 ? -6.037 1.850 33.134 1.00 28.69 89 ARG B CA 1
ATOM 1369 C C . ARG B 1 89 ? -5.582 0.481 33.657 1.00 32.23 89 ARG B C 1
ATOM 1370 O O . ARG B 1 89 ? -5.740 0.182 34.846 1.00 33.89 89 ARG B O 1
ATOM 1378 N N . ASN B 1 90 ? -5.001 -0.328 32.772 1.00 33.64 90 ASN B N 1
ATOM 1379 C CA . ASN B 1 90 ? -4.525 -1.669 33.136 1.00 38.12 90 ASN B CA 1
ATOM 1380 C C . ASN B 1 90 ? -3.312 -1.614 34.065 1.00 40.31 90 ASN B C 1
ATOM 1381 O O . ASN B 1 90 ? -3.212 -2.408 35.006 1.00 43.39 90 ASN B O 1
ATOM 1386 N N . HIS B 1 91 ? -2.412 -0.661 33.816 1.00 39.76 91 HIS B N 1
ATOM 1387 C CA . HIS B 1 91 ? -1.216 -0.454 34.652 1.00 42.27 91 HIS B CA 1
ATOM 1388 C C . HIS B 1 91 ? -1.572 -0.031 36.086 1.00 43.37 91 HIS B C 1
ATOM 1389 O O . HIS B 1 91 ? -0.831 -0.330 37.028 1.00 46.06 91 HIS B O 1
ATOM 1396 N N . LEU B 1 92 ? -2.702 0.658 36.243 1.00 42.11 92 LEU B N 1
ATOM 1397 C CA . LEU B 1 92 ? -3.156 1.143 37.559 1.00 43.28 92 LEU B CA 1
ATOM 1398 C C . LEU B 1 92 ? -3.883 0.064 38.357 1.00 46.27 92 LEU B C 1
ATOM 1399 O O . LEU B 1 92 ? -3.654 -0.089 39.570 1.00 48.92 92 LEU B O 1
ATOM 1404 N N . LEU B 1 93 ? -4.751 -0.680 37.670 1.00 46.68 93 LEU B N 1
ATOM 1405 C CA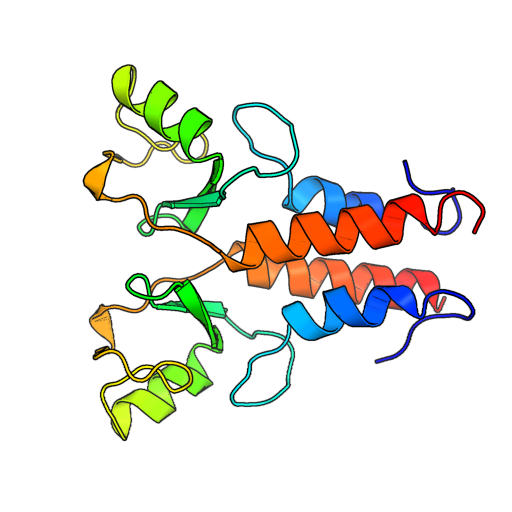 . LEU B 1 93 ? -5.450 -1.830 38.251 1.00 49.96 93 LEU B CA 1
ATOM 1406 C C . LEU B 1 93 ? -4.477 -2.909 38.745 1.00 53.64 93 LEU B C 1
ATOM 1407 O O . LEU B 1 93 ? -4.827 -3.738 39.596 1.00 56.36 93 LEU B O 1
ATOM 1412 N N . GLN B 1 94 ? -3.256 -2.877 38.214 1.00 53.69 94 GLN B N 1
ATOM 1413 C CA . GLN B 1 94 ? -2.172 -3.747 38.660 1.00 57.33 94 GLN B CA 1
ATOM 1414 C C . GLN B 1 94 ? -1.600 -3.257 39.999 1.00 58.92 94 GLN B C 1
ATOM 1415 O O . GLN B 1 94 ? -1.036 -2.163 40.089 1.00 57.59 94 GLN B O 1
ATOM 1421 N N . PHE B 1 95 ? -1.758 -4.069 41.037 1.00 62.20 95 PHE B N 1
#

B-factor: mean 22.53, std 10.58, range [3.24, 65.34]

InterPro domains:
  IPR001841 Zinc finger, RING-type [PF13923] (24-63)
  IPR001841 Zinc finger, RING-type [PS50089] (25-63)
  IPR001841 Zinc finger, RING-type [SM00184] (25-63)
  IPR003034 SAP domain [PF02037] (248-282)
  IPR003034 SAP domain [PS50800] (248-282)
  IPR003034 SAP domain [SM00513] (248-282)
  IPR006642 Rad18, zinc finger UBZ4-type [PS51908] (201-228)
  IPR006642 Rad18, zinc finger UBZ4-type [SM00734] (201-224)
  IPR013083 Zinc finger, RING/FYVE/PHD-type [G3DSA:3.30.40.10] (1-99)
  IPR017907 Zinc finger, RING-type, conserved site [PS00518] (41-50)
  IPR036361 SAP domain superfamily [G3DSA:1.10.720.30] (227-294)
  IPR039577 E3 ubiquitin-protein ligase Rad18 [PTHR14134] (1-432)